Protein AF-A0A1F8SJF1-F1 (afdb_monomer)

pLDDT: mean 80.74, std 13.04, range [51.62, 96.44]

Secondary structure (DSSP, 8-state):
-EE-TTT--EE-TT-SB-TTT-PBPPP-THHHHHHHHTT--TTHHHHHHHHHHHHHHHHHHHHHHT--

Nearest PDB structures (foldseek):
  7r7j-assembly1_A  TM=7.589E-01  e=2.005E-01  Escherichia coli K-12
  7r7j-assembly2_B  TM=7.665E-01  e=3.455E-01  Escherichia coli K-12
  4s1z-assembly1_G  TM=8.109E-01  e=4.036E-01  Bos taurus
  3gj8-assembly2_D  TM=7.785E-01  e=1.199E+00  Rattus norvegicus
  3gj6-assembly1_B  TM=8.008E-01  e=2.609E+00  Rattus norvegicus

Solvent-accessible surface area (backbone atoms only — not comparable to full-atom values): 4364 Å² total; per-residue (Å²): 117,40,64,41,96,86,75,63,50,82,39,60,74,85,52,55,54,41,91,85,81,68,46,76,44,90,72,75,62,75,61,59,62,53,64,70,57,75,74,71,64,88,60,58,66,59,54,53,52,52,52,52,54,53,50,52,52,52,51,52,54,56,59,56,62,76,74,114

Structure (mmCIF, N/CA/C/O backbone):
data_AF-A0A1F8SJF1-F1
#
_entry.id   AF-A0A1F8SJF1-F1
#
loop_
_atom_site.group_PDB
_atom_site.id
_at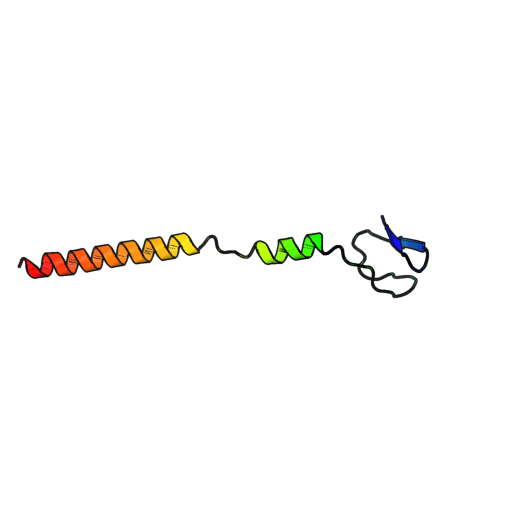om_site.type_symbol
_atom_site.label_atom_id
_atom_site.label_alt_id
_atom_site.label_comp_id
_atom_site.label_asym_id
_atom_site.label_entity_id
_atom_site.label_seq_id
_atom_site.pdbx_PDB_ins_code
_atom_site.Cartn_x
_atom_site.Cartn_y
_atom_site.Cartn_z
_atom_site.occupancy
_atom_site.B_iso_or_equiv
_atom_site.auth_seq_id
_atom_site.auth_comp_id
_atom_site.auth_asym_id
_atom_site.auth_atom_id
_atom_site.pdbx_PDB_model_num
ATOM 1 N N . MET A 1 1 ? 20.566 8.359 -17.532 1.00 77.06 1 MET A N 1
ATOM 2 C CA . MET A 1 1 ? 20.090 8.119 -18.912 1.00 77.06 1 MET A CA 1
ATOM 3 C C . MET A 1 1 ? 20.373 6.664 -19.253 1.00 77.06 1 MET A C 1
ATOM 5 O O . MET A 1 1 ? 21.421 6.169 -18.851 1.00 77.06 1 MET A O 1
ATOM 9 N N . ARG A 1 2 ? 19.476 5.969 -19.961 1.00 85.31 2 ARG A N 1
ATOM 10 C CA . ARG A 1 2 ? 19.633 4.542 -20.317 1.00 85.31 2 ARG A CA 1
ATOM 11 C C . ARG A 1 2 ? 19.719 4.366 -21.829 1.00 85.31 2 ARG A C 1
ATOM 13 O O . ARG A 1 2 ? 19.163 5.165 -22.575 1.00 85.31 2 ARG A O 1
ATOM 20 N N . LYS A 1 3 ? 20.396 3.315 -22.293 1.00 88.12 3 LYS A N 1
ATOM 21 C CA . LYS A 1 3 ? 20.445 2.971 -23.723 1.00 88.12 3 LYS A CA 1
ATOM 22 C C . LYS A 1 3 ? 19.340 1.985 -24.074 1.00 88.12 3 LYS A C 1
ATOM 24 O O . LYS A 1 3 ? 19.006 1.109 -23.275 1.00 88.12 3 LYS A O 1
ATOM 29 N N . CYS A 1 4 ? 18.765 2.112 -25.269 1.00 89.06 4 CYS A N 1
ATOM 30 C CA . CYS A 1 4 ? 17.854 1.090 -25.771 1.00 89.06 4 CYS A CA 1
ATOM 31 C C . CYS A 1 4 ? 18.646 -0.201 -26.023 1.00 89.06 4 CYS A C 1
ATOM 33 O O . CYS A 1 4 ? 19.597 -0.159 -26.800 1.00 89.06 4 CYS A O 1
ATOM 35 N N . PRO A 1 5 ? 18.239 -1.358 -25.477 1.00 85.38 5 PRO A N 1
ATOM 36 C CA . PRO A 1 5 ? 18.936 -2.624 -25.715 1.00 85.38 5 PRO A CA 1
ATOM 37 C C . PRO A 1 5 ? 18.828 -3.115 -27.165 1.00 85.38 5 PRO A C 1
ATOM 39 O O . PRO A 1 5 ? 19.516 -4.052 -27.545 1.00 85.38 5 PRO A O 1
ATOM 42 N N . SER A 1 6 ? 17.943 -2.520 -27.971 1.00 89.31 6 SER A N 1
ATOM 43 C CA . SER A 1 6 ? 17.670 -2.987 -29.329 1.00 89.31 6 SER A CA 1
ATOM 44 C C . SER A 1 6 ? 18.190 -2.079 -30.440 1.00 89.31 6 SER A C 1
ATOM 46 O O . SER A 1 6 ? 18.340 -2.558 -31.558 1.00 89.31 6 SER A O 1
ATOM 48 N N . CYS A 1 7 ? 18.385 -0.787 -30.175 1.00 90.62 7 CYS A N 1
ATOM 49 C CA . CYS A 1 7 ? 18.898 0.165 -31.165 1.00 90.62 7 CYS A CA 1
ATOM 50 C C . C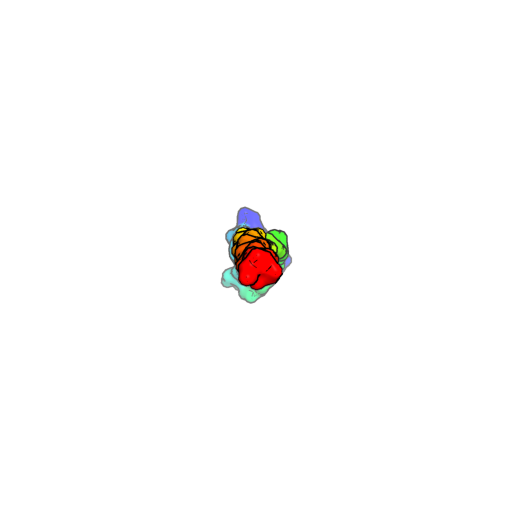YS A 1 7 ? 20.053 1.022 -30.637 1.00 90.62 7 CYS A C 1
ATOM 52 O O . CYS A 1 7 ? 20.625 1.790 -31.393 1.00 90.62 7 CYS A O 1
ATOM 54 N N . GLU A 1 8 ? 20.399 0.896 -29.352 1.00 90.44 8 GLU A N 1
ATOM 55 C CA . GLU A 1 8 ? 21.563 1.530 -28.717 1.00 90.44 8 GLU A CA 1
ATOM 56 C C . GLU A 1 8 ? 21.532 3.067 -28.646 1.00 90.44 8 GLU A C 1
ATOM 58 O O . GLU A 1 8 ? 22.444 3.666 -28.075 1.00 90.44 8 GLU A O 1
ATOM 63 N N . GLN A 1 9 ? 20.458 3.718 -29.114 1.00 90.69 9 GLN A N 1
ATOM 64 C CA . GLN A 1 9 ? 20.215 5.138 -28.843 1.00 90.69 9 GLN A CA 1
ATOM 65 C C . GLN A 1 9 ? 20.058 5.426 -27.348 1.00 90.69 9 GLN A C 1
ATOM 67 O O . GLN A 1 9 ? 19.617 4.581 -26.566 1.00 90.69 9 GLN A O 1
ATOM 72 N N . GLU A 1 10 ? 20.368 6.666 -26.979 1.00 90.12 10 GLU A N 1
ATOM 73 C CA . GLU A 1 10 ? 20.182 7.208 -25.638 1.00 90.12 10 GLU A CA 1
ATOM 74 C C . GLU A 1 10 ? 18.721 7.597 -25.389 1.00 90.12 10 GLU A C 1
ATOM 76 O O . GLU A 1 10 ? 18.066 8.219 -26.230 1.00 90.12 10 GLU A O 1
ATOM 81 N N . LEU A 1 11 ? 18.207 7.229 -24.215 1.00 89.25 11 LEU A N 1
ATOM 82 C CA . LEU A 1 11 ? 16.859 7.543 -23.760 1.00 89.25 11 LEU A CA 1
ATOM 83 C C . LEU A 1 11 ? 16.848 8.020 -22.311 1.00 89.25 11 LEU A C 1
ATOM 85 O O . LEU A 1 11 ? 17.739 7.737 -21.504 1.00 89.25 11 LEU A O 1
ATOM 89 N N . GLN A 1 12 ? 15.768 8.720 -21.979 1.00 85.06 12 GLN A N 1
ATOM 90 C CA . GLN A 1 12 ? 15.436 9.056 -20.602 1.00 85.06 12 GLN A CA 1
ATOM 91 C C . GLN A 1 12 ? 15.153 7.773 -19.812 1.00 85.06 12 GLN A C 1
ATOM 93 O O . GLN A 1 12 ? 14.623 6.805 -20.358 1.00 85.06 12 GLN A O 1
ATOM 98 N N . GLU A 1 13 ? 15.533 7.757 -18.535 1.00 82.31 13 GLU A N 1
ATOM 99 C CA . GLU A 1 13 ? 15.343 6.590 -17.656 1.00 82.31 13 GLU A CA 1
ATOM 100 C C . GLU A 1 13 ? 13.863 6.223 -17.501 1.00 82.31 13 GLU A C 1
ATOM 102 O O . GLU A 1 13 ? 13.525 5.045 -17.437 1.00 82.31 13 GLU A O 1
ATOM 107 N N . GLU A 1 14 ? 13.002 7.234 -17.585 1.00 82.25 14 GLU A N 1
ATOM 108 C CA . GLU A 1 14 ? 11.543 7.163 -17.494 1.00 82.25 14 GLU A CA 1
ATOM 109 C C . GLU A 1 14 ? 10.860 6.742 -18.812 1.00 82.25 14 GLU A C 1
ATOM 111 O O . GLU A 1 14 ? 9.639 6.590 -18.873 1.00 82.25 14 GLU A O 1
ATOM 116 N N . ALA A 1 15 ? 11.611 6.583 -19.909 1.00 81.31 15 ALA A N 1
ATOM 117 C CA . ALA A 1 15 ? 11.023 6.242 -21.199 1.00 81.31 15 ALA A CA 1
ATOM 118 C C . ALA A 1 15 ? 10.539 4.781 -21.211 1.00 81.31 15 ALA A C 1
ATOM 120 O O . ALA A 1 15 ? 11.337 3.849 -21.182 1.00 81.31 15 ALA A O 1
ATOM 121 N N . LEU A 1 16 ? 9.224 4.587 -21.339 1.00 85.31 16 LEU A N 1
ATOM 122 C CA . LEU A 1 16 ? 8.600 3.263 -21.487 1.00 85.31 16 LEU A CA 1
ATOM 123 C C . LEU A 1 16 ? 8.709 2.711 -22.915 1.00 85.31 16 LEU A C 1
ATOM 125 O O . LEU A 1 16 ? 8.643 1.505 -23.137 1.00 85.31 16 LEU A O 1
ATOM 129 N N . VAL A 1 17 ? 8.862 3.592 -23.906 1.00 88.88 17 VAL A N 1
ATOM 130 C CA . VAL A 1 17 ? 8.920 3.229 -25.327 1.00 88.88 17 VAL A CA 1
ATOM 131 C C . VAL A 1 17 ? 10.049 3.986 -26.004 1.00 88.88 17 VAL A C 1
ATOM 133 O O . VAL A 1 17 ? 10.216 5.195 -25.819 1.00 88.88 17 VAL A O 1
ATOM 136 N N . CYS A 1 18 ? 10.822 3.280 -26.826 1.00 90.19 18 CYS A N 1
ATOM 137 C CA . CYS A 1 18 ? 11.865 3.908 -27.614 1.00 90.19 18 CYS A CA 1
ATOM 138 C C . CYS A 1 18 ? 11.279 4.719 -28.772 1.00 90.19 18 CYS A C 1
ATOM 140 O O . CYS A 1 18 ? 10.637 4.165 -29.657 1.00 90.19 18 CYS A O 1
ATOM 142 N N . ARG A 1 19 ? 11.567 6.025 -28.818 1.00 87.62 19 ARG A N 1
ATOM 143 C CA . ARG A 1 19 ? 11.121 6.915 -29.908 1.00 87.62 19 ARG A CA 1
ATOM 144 C C . ARG A 1 19 ? 11.768 6.607 -31.262 1.00 87.62 19 ARG A C 1
ATOM 146 O O . ARG A 1 19 ? 11.234 7.016 -32.283 1.00 87.62 19 ARG A O 1
ATOM 153 N N . PHE A 1 20 ? 12.906 5.912 -31.264 1.00 91.19 20 PHE A N 1
ATOM 154 C CA . PHE A 1 20 ? 13.659 5.599 -32.479 1.00 91.19 20 PHE A CA 1
ATOM 155 C C . PHE A 1 20 ? 13.241 4.262 -33.093 1.00 91.19 20 PHE A C 1
ATOM 157 O O . PHE A 1 20 ? 12.982 4.197 -34.288 1.00 91.19 20 PHE A O 1
ATOM 164 N N . CYS A 1 21 ? 13.154 3.197 -32.288 1.00 91.94 21 CYS A N 1
ATOM 165 C CA . CYS A 1 21 ? 12.812 1.859 -32.785 1.00 91.94 21 CYS A CA 1
ATOM 166 C C . CYS A 1 21 ? 11.377 1.408 -32.474 1.00 91.94 21 CYS A C 1
ATOM 168 O O . CYS A 1 21 ? 10.969 0.346 -32.936 1.00 91.94 21 CYS A O 1
ATOM 170 N N . GLY A 1 22 ? 10.624 2.161 -31.666 1.00 88.94 22 GLY A N 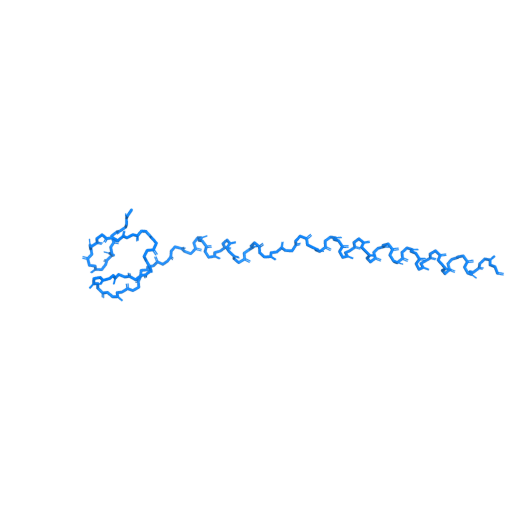1
ATOM 171 C CA . GLY A 1 22 ? 9.232 1.861 -31.320 1.00 88.94 22 GLY A CA 1
ATOM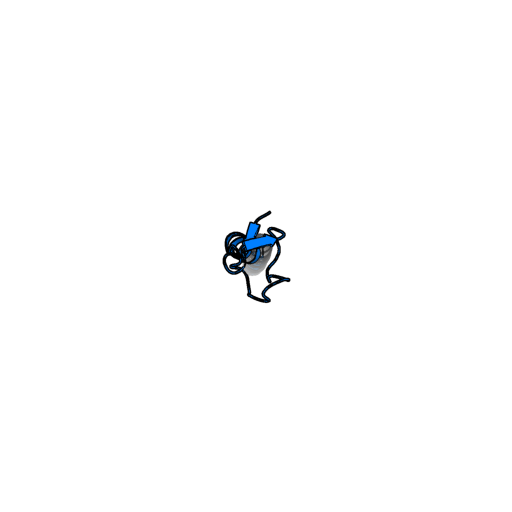 172 C C . GLY A 1 22 ? 9.029 0.688 -30.354 1.00 88.94 22 GLY A C 1
ATOM 173 O O . GLY A 1 22 ? 7.888 0.344 -30.057 1.00 88.94 22 GLY A O 1
ATOM 174 N N . ARG A 1 23 ? 10.098 0.055 -29.851 1.00 87.88 23 ARG A N 1
ATOM 175 C CA . ARG A 1 23 ? 9.976 -1.071 -28.910 1.00 87.88 23 ARG A CA 1
ATOM 176 C C . ARG A 1 23 ? 9.706 -0.594 -27.490 1.00 87.88 23 ARG A C 1
ATOM 178 O O . ARG A 1 23 ? 10.231 0.436 -27.059 1.00 87.88 23 ARG A O 1
ATOM 185 N N .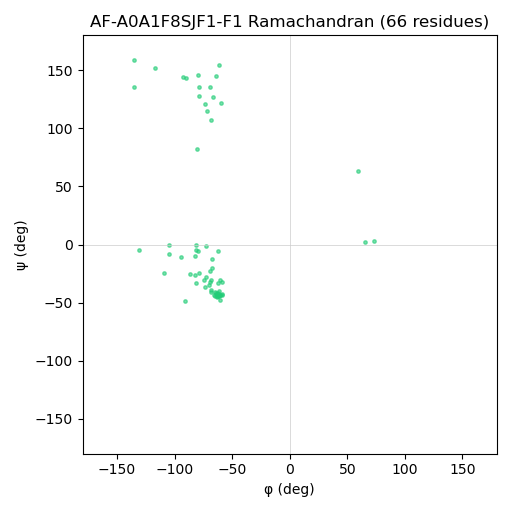 GLN A 1 24 ? 8.922 -1.389 -26.766 1.00 86.69 24 GLN A N 1
ATOM 186 C CA . GLN A 1 24 ? 8.712 -1.213 -25.335 1.00 86.69 24 GLN A CA 1
ATOM 187 C C . GLN A 1 24 ? 9.997 -1.557 -24.584 1.00 86.69 24 GLN A C 1
ATOM 189 O O . GLN A 1 24 ? 10.689 -2.529 -24.898 1.00 86.69 24 GLN A O 1
ATOM 194 N N . LEU A 1 25 ? 10.333 -0.709 -23.627 1.00 85.25 25 LEU A N 1
ATOM 195 C CA . LEU A 1 25 ? 11.472 -0.865 -22.746 1.00 85.25 25 LEU A CA 1
ATOM 196 C C . LEU A 1 25 ? 11.020 -1.642 -21.504 1.00 85.25 25 LEU A C 1
ATOM 198 O O . LEU A 1 25 ? 9.895 -1.434 -21.052 1.00 85.25 25 LEU A O 1
ATOM 202 N N . PRO A 1 26 ? 11.865 -2.531 -20.949 1.00 76.62 26 PRO A N 1
ATOM 203 C CA . PRO A 1 26 ? 11.545 -3.184 -19.689 1.00 76.62 26 PRO A CA 1
ATOM 204 C C . PRO A 1 26 ? 11.368 -2.098 -18.625 1.00 76.62 26 PRO A C 1
ATOM 206 O O . PRO A 1 26 ? 12.258 -1.254 -18.442 1.00 76.62 26 PRO A O 1
ATOM 209 N N . VAL A 1 27 ? 10.183 -2.076 -18.021 1.00 72.12 27 VAL A N 1
ATOM 210 C CA . VAL A 1 27 ? 9.847 -1.209 -16.892 1.00 72.12 27 VAL A CA 1
ATOM 211 C C . VAL A 1 27 ? 10.460 -1.863 -15.665 1.00 72.12 27 VAL A C 1
ATOM 213 O O . VAL A 1 27 ? 10.265 -3.057 -15.458 1.00 72.12 27 VAL A O 1
ATOM 216 N N . ASP A 1 28 ? 11.240 -1.117 -14.889 1.00 68.25 28 ASP A N 1
ATOM 217 C CA . ASP A 1 28 ? 11.717 -1.618 -13.605 1.00 68.25 28 ASP A CA 1
ATOM 218 C C . ASP A 1 28 ? 10.509 -1.716 -12.662 1.00 68.25 28 ASP A C 1
ATOM 220 O O . ASP A 1 28 ? 9.956 -0.717 -12.203 1.00 68.25 28 ASP A O 1
ATOM 224 N N . ASP A 1 29 ? 10.076 -2.948 -12.393 1.00 61.88 29 ASP A N 1
ATOM 225 C CA . ASP A 1 29 ? 8.911 -3.287 -11.562 1.00 61.88 29 ASP A CA 1
ATOM 226 C C . ASP A 1 29 ? 9.040 -2.828 -10.091 1.00 61.88 29 ASP A C 1
ATOM 228 O O . ASP A 1 29 ? 8.092 -2.941 -9.306 1.00 61.88 29 ASP A O 1
ATOM 232 N N . GLY A 1 30 ? 10.202 -2.287 -9.707 1.00 60.91 30 GLY A N 1
ATOM 233 C CA . GLY A 1 30 ? 10.492 -1.787 -8.363 1.00 60.91 30 GLY A CA 1
ATOM 234 C C . GLY A 1 30 ? 9.547 -0.672 -7.907 1.00 60.91 30 GLY A C 1
ATOM 235 O O . GLY A 1 30 ? 9.176 -0.624 -6.733 1.00 60.91 30 GLY A O 1
ATOM 236 N N . ASP A 1 31 ? 9.069 0.161 -8.833 1.00 57.16 31 ASP A N 1
ATOM 237 C CA . ASP A 1 31 ? 8.155 1.260 -8.507 1.00 57.16 31 ASP A CA 1
ATOM 238 C C . ASP A 1 31 ? 6.683 0.827 -8.495 1.00 57.16 31 ASP A C 1
ATOM 240 O O . ASP A 1 31 ? 5.874 1.395 -7.759 1.00 57.16 31 ASP A O 1
ATOM 244 N N . ILE A 1 32 ? 6.329 -0.234 -9.229 1.00 63.38 32 ILE A N 1
ATOM 245 C CA . ILE A 1 32 ? 4.953 -0.751 -9.295 1.00 63.38 32 ILE A CA 1
ATOM 246 C C . ILE A 1 32 ? 4.580 -1.473 -7.995 1.00 63.38 32 ILE A C 1
ATOM 248 O O . ILE A 1 32 ? 3.462 -1.332 -7.489 1.00 63.38 32 ILE A O 1
ATOM 252 N N . ALA A 1 33 ? 5.532 -2.188 -7.394 1.00 61.34 33 ALA A N 1
ATOM 253 C CA . ALA A 1 33 ? 5.311 -2.844 -6.110 1.00 61.34 33 ALA A CA 1
ATOM 254 C C . ALA A 1 33 ? 4.997 -1.837 -4.984 1.00 61.34 33 ALA A C 1
ATOM 256 O O . ALA A 1 33 ? 4.195 -2.132 -4.097 1.00 61.34 33 ALA A O 1
ATOM 257 N N . THR A 1 34 ? 5.565 -0.627 -5.025 1.00 59.88 34 THR A N 1
ATOM 258 C CA . THR A 1 34 ? 5.373 0.365 -3.952 1.00 59.88 34 THR A CA 1
ATOM 259 C C . THR A 1 34 ? 4.060 1.148 -4.062 1.00 59.88 34 THR A C 1
ATOM 261 O O . THR A 1 34 ? 3.446 1.450 -3.032 1.00 59.88 34 THR A O 1
ATOM 264 N N . ILE A 1 35 ? 3.565 1.428 -5.274 1.00 62.22 35 ILE A N 1
ATOM 265 C CA . ILE A 1 35 ? 2.280 2.129 -5.477 1.00 62.22 35 ILE A CA 1
ATOM 266 C C . ILE A 1 35 ? 1.066 1.284 -5.082 1.00 62.22 35 ILE A C 1
ATOM 268 O O . ILE A 1 35 ? 0.089 1.825 -4.565 1.00 62.22 35 ILE A O 1
ATOM 272 N N . VAL A 1 36 ? 1.132 -0.040 -5.234 1.00 60.53 36 VAL A N 1
ATOM 273 C CA . VAL A 1 36 ? 0.037 -0.934 -4.817 1.00 60.53 36 VAL A CA 1
ATOM 274 C C . VAL A 1 36 ? -0.045 -1.049 -3.288 1.00 60.53 36 VAL A C 1
ATOM 276 O O . VAL A 1 36 ? -1.128 -1.221 -2.729 1.00 60.53 36 VAL A O 1
ATOM 279 N N . MET A 1 37 ? 1.073 -0.883 -2.577 1.00 59.44 37 MET A N 1
ATOM 280 C CA . MET A 1 37 ? 1.120 -1.077 -1.123 1.00 59.44 37 MET A CA 1
ATOM 281 C C . MET A 1 37 ? 0.645 0.134 -0.301 1.00 59.44 37 MET A C 1
ATOM 283 O O . MET A 1 37 ? 0.154 -0.043 0.814 1.00 59.44 37 MET A O 1
ATOM 287 N N . LYS A 1 38 ? 0.731 1.369 -0.814 1.00 51.62 38 LYS A N 1
ATOM 288 C CA . LYS A 1 38 ? 0.467 2.584 -0.007 1.00 51.62 38 LYS A CA 1
ATOM 289 C C . LYS A 1 38 ? -1.013 2.934 0.208 1.00 51.62 38 LYS A C 1
ATOM 291 O O . LYS A 1 38 ? -1.318 3.825 0.996 1.00 51.62 38 LYS A O 1
ATOM 296 N N . VAL A 1 39 ? -1.941 2.212 -0.423 1.00 61.03 39 VAL A N 1
ATOM 297 C CA . VAL A 1 39 ? -3.397 2.370 -0.212 1.00 61.03 39 VAL A CA 1
ATOM 298 C C . VAL A 1 39 ? -3.888 1.625 1.049 1.00 61.03 39 VAL A C 1
ATOM 300 O O . VAL A 1 39 ? -5.059 1.698 1.426 1.00 61.03 39 VAL A O 1
ATOM 303 N N . GLN A 1 40 ? -3.006 0.942 1.785 1.00 60.47 40 GLN A N 1
ATOM 304 C CA . GLN A 1 40 ? -3.369 0.197 2.995 1.00 60.47 40 GLN A CA 1
ATOM 305 C C . GLN A 1 40 ? -3.503 1.080 4.256 1.00 60.47 40 GLN A C 1
ATOM 307 O O . GLN A 1 40 ? -2.640 1.155 5.121 1.00 60.47 40 GLN A O 1
ATOM 312 N N . LYS A 1 41 ? -4.687 1.697 4.357 1.00 61.78 41 LYS A N 1
ATOM 313 C CA . LYS A 1 41 ? -5.625 1.587 5.493 1.00 61.78 41 LYS A CA 1
ATOM 314 C C . LYS A 1 41 ? -5.155 2.012 6.901 1.00 61.78 41 LYS A C 1
ATOM 316 O O . LYS A 1 41 ? -5.291 1.254 7.856 1.00 61.78 41 LYS A O 1
ATOM 321 N N . ASN A 1 42 ? -4.819 3.292 7.084 1.00 70.06 42 ASN A N 1
ATOM 322 C CA . ASN A 1 42 ? -4.724 3.906 8.426 1.00 70.06 42 ASN A CA 1
ATOM 323 C C . ASN A 1 42 ? -6.097 4.155 9.112 1.00 70.06 42 ASN A C 1
ATOM 325 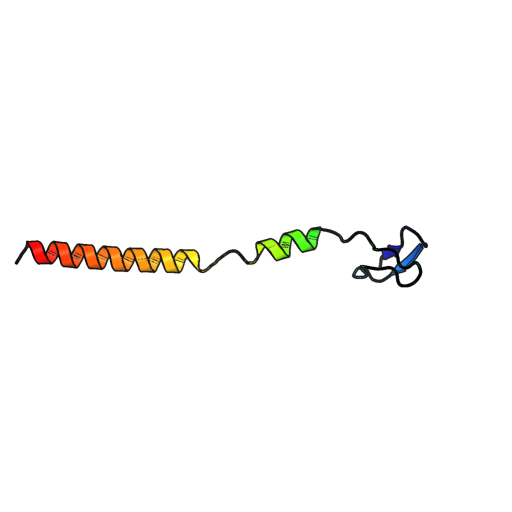O O . ASN A 1 42 ? -6.169 4.668 10.222 1.00 70.06 42 ASN A O 1
ATOM 329 N N . TRP A 1 43 ? -7.222 3.828 8.463 1.00 77.25 43 TRP A N 1
ATOM 330 C CA . TRP A 1 43 ? -8.575 4.065 9.003 1.00 77.25 43 TRP A CA 1
ATOM 331 C C . TRP A 1 43 ? -9.186 2.873 9.748 1.00 77.25 43 TRP A C 1
ATOM 333 O O . TRP A 1 43 ? -10.199 3.020 10.428 1.00 77.25 43 TRP A O 1
ATOM 343 N N . LEU A 1 44 ? -8.569 1.693 9.658 1.00 85.12 44 LEU A N 1
ATOM 344 C CA . LEU A 1 44 ? -9.031 0.503 10.369 1.00 85.12 44 LEU A CA 1
ATOM 345 C C . LEU A 1 44 ? -9.029 0.636 11.912 1.00 85.12 44 LEU A C 1
ATOM 347 O O . LEU A 1 44 ? -10.008 0.193 12.514 1.00 85.12 44 LEU A O 1
ATOM 351 N N . PRO A 1 45 ? -8.031 1.265 12.576 1.00 87.38 45 PRO A N 1
ATOM 352 C CA . PRO A 1 45 ? -8.040 1.371 14.039 1.00 87.38 45 PRO A CA 1
ATOM 353 C C . PRO A 1 45 ? -9.149 2.290 14.571 1.00 87.38 45 PRO A C 1
ATOM 355 O O . PRO A 1 45 ? -9.699 2.024 15.638 1.00 87.38 45 PRO A O 1
ATOM 358 N N . TYR A 1 46 ? -9.542 3.323 13.818 1.00 90.06 46 TYR A N 1
ATOM 359 C CA . TYR A 1 46 ? -10.625 4.228 14.218 1.00 90.06 46 TYR A CA 1
ATOM 360 C C . TYR A 1 46 ? -11.993 3.535 14.216 1.00 90.06 46 TYR A C 1
ATOM 362 O O . TYR A 1 46 ? -12.786 3.739 15.133 1.00 90.06 46 TYR A O 1
ATOM 370 N N . ILE A 1 47 ? -12.253 2.668 13.230 1.00 90.81 47 ILE A N 1
ATOM 371 C CA . ILE A 1 47 ? -13.505 1.898 13.147 1.00 90.81 47 ILE A CA 1
ATOM 372 C C . ILE A 1 47 ? -13.608 0.916 14.323 1.00 90.81 47 ILE A C 1
ATOM 374 O O . ILE A 1 47 ? -14.656 0.825 14.959 1.00 90.81 47 ILE A O 1
ATOM 378 N N . ILE A 1 48 ? -12.511 0.222 14.650 1.00 92.62 48 ILE A N 1
ATOM 379 C CA . ILE A 1 48 ? -12.461 -0.709 15.788 1.00 92.62 48 ILE A CA 1
ATOM 380 C C . ILE A 1 48 ? -12.697 0.042 17.105 1.00 92.62 48 ILE 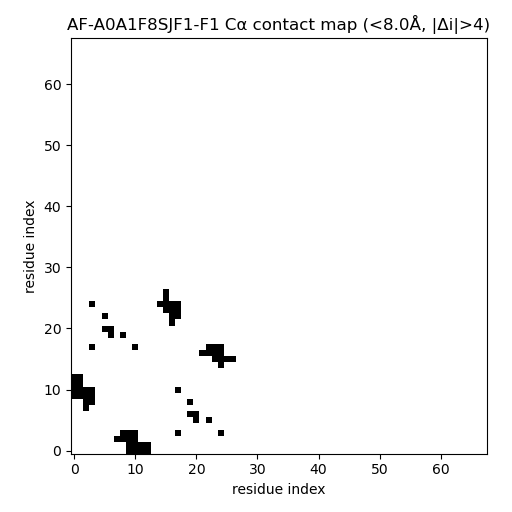A C 1
ATOM 382 O O . ILE A 1 48 ? -13.495 -0.403 17.930 1.00 92.62 48 ILE A O 1
ATOM 386 N N . GLY A 1 49 ? -12.061 1.206 17.281 1.00 94.44 49 GLY A N 1
ATOM 387 C CA . GLY A 1 49 ? -12.271 2.054 18.455 1.00 94.44 49 GLY A CA 1
ATOM 388 C C . GLY A 1 49 ? -13.728 2.493 18.614 1.00 94.44 49 GLY A C 1
ATOM 389 O O . GLY A 1 49 ? -14.281 2.401 19.707 1.00 94.44 49 GLY A O 1
ATOM 390 N N . PHE A 1 50 ? -14.381 2.896 17.521 1.00 94.38 50 PHE A N 1
ATOM 391 C CA . PHE A 1 50 ? -15.786 3.308 17.552 1.00 94.38 50 PHE A CA 1
ATOM 392 C C . PHE A 1 50 ? -16.724 2.160 17.956 1.00 94.38 50 PHE A C 1
ATOM 394 O O . PHE A 1 50 ? -17.575 2.336 18.827 1.00 94.38 50 PHE A O 1
ATOM 401 N N . ILE A 1 51 ? -16.533 0.966 17.384 1.00 95.38 51 ILE A N 1
ATOM 402 C CA . ILE A 1 51 ? -17.343 -0.220 17.711 1.00 95.38 51 ILE A CA 1
ATOM 403 C C . ILE A 1 51 ? -17.180 -0.608 19.187 1.00 95.38 51 ILE A C 1
ATOM 405 O O . ILE A 1 51 ? -18.173 -0.900 19.851 1.00 95.38 51 ILE A O 1
ATOM 409 N N . MET A 1 52 ? -15.955 -0.558 19.722 1.00 94.62 52 MET A N 1
ATOM 410 C CA . MET A 1 52 ? -15.679 -0.871 21.131 1.00 94.62 52 MET A CA 1
ATOM 411 C C . MET A 1 52 ? -16.420 0.072 22.087 1.00 94.62 52 MET A C 1
ATOM 413 O O . MET A 1 52 ? -17.026 -0.387 23.053 1.00 94.62 52 MET A O 1
ATOM 417 N N . VAL A 1 53 ? -16.428 1.378 21.803 1.00 96.44 53 VAL A N 1
ATOM 418 C CA . VAL A 1 53 ? -17.122 2.372 22.641 1.00 96.44 53 VAL A CA 1
ATOM 419 C C . VAL A 1 53 ? -18.636 2.154 22.625 1.00 96.44 53 VAL A C 1
ATOM 421 O O . VAL A 1 53 ? -19.266 2.159 23.683 1.00 96.44 53 VAL A O 1
ATOM 424 N N . VAL A 1 54 ? -19.219 1.914 21.447 1.00 96.12 54 VAL A N 1
ATOM 425 C CA . VAL A 1 54 ? -20.661 1.650 21.314 1.00 96.12 54 VAL A CA 1
ATOM 426 C C . VAL A 1 54 ? -21.048 0.357 22.032 1.00 96.12 54 VA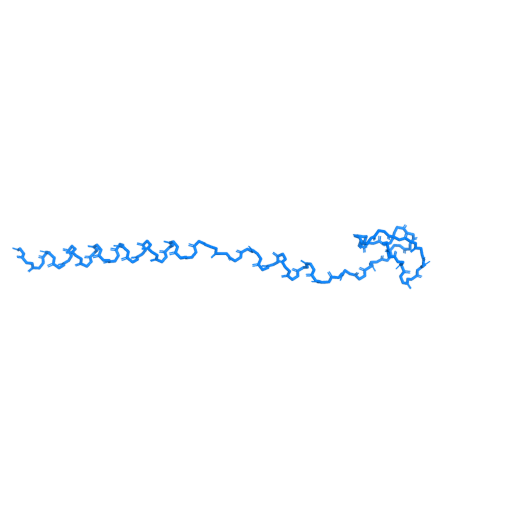L A C 1
ATOM 428 O O . VAL A 1 54 ? -22.049 0.332 22.743 1.00 96.12 54 VAL A O 1
ATOM 431 N N . PHE A 1 55 ? -20.239 -0.698 21.917 1.00 95.00 55 PHE A N 1
ATOM 432 C CA . PHE A 1 55 ? -20.498 -1.968 22.594 1.00 95.00 55 PHE A CA 1
ATOM 433 C C . PHE A 1 55 ? -20.477 -1.820 24.121 1.00 95.00 55 PHE A C 1
ATOM 435 O O . PHE A 1 55 ? -21.390 -2.293 24.794 1.00 95.00 55 PHE A O 1
ATOM 442 N N . ILE A 1 56 ? -19.496 -1.096 24.671 1.00 95.19 56 ILE A N 1
ATOM 443 C CA . ILE A 1 56 ? -19.425 -0.803 26.111 1.00 95.19 56 ILE A CA 1
ATOM 444 C C . ILE A 1 56 ? -20.648 0.002 26.563 1.00 95.19 56 ILE A C 1
ATOM 446 O O . ILE A 1 56 ? -21.248 -0.329 27.583 1.00 95.19 56 ILE A O 1
ATOM 450 N N . ALA A 1 57 ? -21.059 1.020 25.804 1.00 94.81 57 ALA A N 1
ATOM 451 C CA . ALA A 1 57 ? -22.248 1.807 26.125 1.00 94.81 57 ALA A CA 1
ATOM 452 C C . ALA A 1 57 ? -23.520 0.943 26.141 1.00 94.81 57 ALA A C 1
ATOM 454 O O . ALA A 1 57 ? -24.309 1.031 27.081 1.00 94.81 57 ALA A O 1
ATOM 455 N N . ILE A 1 58 ? -23.688 0.056 25.153 1.00 93.69 58 ILE A N 1
ATOM 456 C CA . ILE A 1 58 ? -24.813 -0.886 25.097 1.00 93.69 58 ILE A CA 1
ATOM 457 C C . ILE A 1 58 ? -24.793 -1.809 26.318 1.00 93.69 58 ILE A C 1
ATOM 459 O O . ILE A 1 58 ? -25.819 -1.952 26.984 1.00 93.69 58 ILE A O 1
ATOM 463 N N . LEU A 1 59 ? -23.642 -2.391 26.666 1.00 91.81 59 LEU A N 1
ATOM 464 C CA . LEU A 1 59 ? -23.519 -3.231 27.860 1.00 91.81 59 LEU A CA 1
ATOM 465 C C . LEU A 1 59 ? -23.879 -2.465 29.137 1.00 91.81 59 LEU A C 1
ATOM 467 O O . LEU A 1 59 ? -24.618 -2.993 29.961 1.00 91.81 59 LEU A O 1
ATOM 471 N N . LEU A 1 60 ? -23.431 -1.214 29.279 1.00 90.81 60 LEU A N 1
ATOM 472 C CA . LEU A 1 60 ? -23.776 -0.370 30.425 1.00 90.81 60 LEU A CA 1
ATOM 473 C C . LEU A 1 60 ? -25.280 -0.078 30.494 1.00 90.81 60 LEU A C 1
ATOM 475 O O . LEU A 1 60 ? -25.857 -0.171 31.574 1.00 90.81 60 LEU A O 1
ATOM 479 N N . THR A 1 61 ? -25.932 0.227 29.366 1.00 87.81 61 THR A N 1
ATOM 480 C CA . THR A 1 61 ? -27.391 0.455 29.342 1.00 87.81 61 THR A CA 1
ATOM 481 C C . THR A 1 61 ? -28.186 -0.799 29.701 1.00 87.81 61 THR A C 1
ATOM 483 O O . THR A 1 61 ? -29.129 -0.709 30.481 1.00 87.81 61 THR A O 1
ATOM 486 N N . ASN A 1 62 ? -27.778 -1.972 29.206 1.00 85.88 62 ASN A N 1
ATOM 487 C CA . ASN A 1 62 ? -28.427 -3.237 29.556 1.00 85.88 62 ASN A CA 1
ATOM 488 C C . ASN A 1 62 ? -28.185 -3.606 31.029 1.00 85.88 62 ASN A C 1
ATOM 490 O O . ASN A 1 62 ? -29.111 -4.018 31.717 1.00 85.88 62 ASN A O 1
ATOM 494 N N . PHE A 1 63 ? -26.971 -3.391 31.542 1.00 85.44 63 PHE A N 1
ATOM 495 C CA . PHE A 1 63 ? -26.611 -3.709 32.927 1.00 85.44 63 PHE A CA 1
ATOM 496 C C . PHE A 1 63 ? -27.284 -2.787 33.955 1.00 85.44 63 PHE A C 1
ATOM 498 O O . PHE A 1 63 ? -27.634 -3.226 35.047 1.00 85.44 63 PHE A O 1
ATOM 505 N N . LEU A 1 64 ? -27.482 -1.507 33.621 1.00 77.38 64 LEU A N 1
ATOM 506 C CA . LEU A 1 64 ? -28.240 -0.572 34.459 1.00 77.38 64 LEU A CA 1
ATOM 507 C C . LEU A 1 64 ? -29.751 -0.832 34.394 1.00 77.38 64 LEU A C 1
ATOM 509 O O . LEU A 1 64 ? -30.436 -0.614 35.389 1.00 77.38 64 LEU A O 1
ATOM 513 N N . GLY A 1 65 ? -30.253 -1.328 33.259 1.00 67.62 65 GLY A N 1
ATOM 514 C CA . GLY A 1 65 ? -31.657 -1.702 33.083 1.00 67.62 65 GLY A CA 1
ATOM 515 C C . GLY A 1 65 ? -32.088 -2.930 33.887 1.00 67.62 65 GLY A C 1
ATOM 516 O O . GLY A 1 65 ? -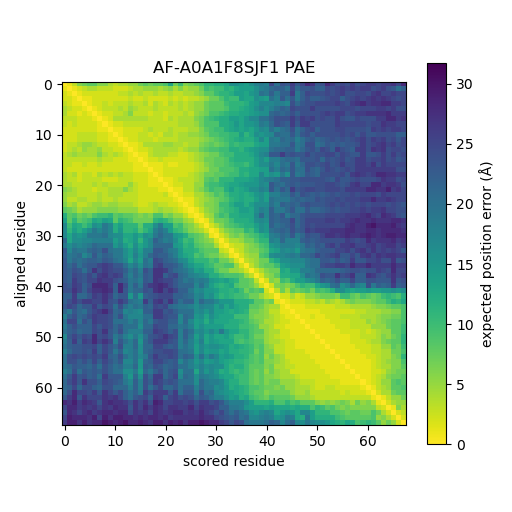33.263 -3.054 34.196 1.00 67.62 65 GLY A O 1
ATOM 517 N N . GLU A 1 66 ? -31.162 -3.810 34.275 1.00 64.06 66 GLU A N 1
ATOM 518 C CA . GLU A 1 66 ? -31.473 -4.975 35.122 1.00 64.06 66 GLU A CA 1
ATOM 519 C C . GLU A 1 66 ? -31.541 -4.629 36.625 1.00 64.06 66 GLU A C 1
ATOM 521 O O . GLU A 1 66 ? -31.943 -5.456 37.442 1.00 64.06 66 GLU A O 1
ATOM 526 N N . LYS A 1 67 ? -31.120 -3.416 37.016 1.00 61.06 67 LYS A N 1
ATOM 527 C CA . LYS A 1 67 ? -31.031 -2.989 38.424 1.00 61.06 67 LYS A CA 1
ATOM 528 C C . LYS A 1 67 ? -32.130 -2.025 38.889 1.00 61.06 67 LYS A C 1
ATOM 530 O O . LYS A 1 67 ? -32.104 -1.651 40.062 1.00 61.06 67 LYS A O 1
ATOM 535 N N . TYR A 1 68 ? -33.059 -1.636 38.019 1.00 56.41 68 TYR A N 1
ATOM 536 C CA . TYR A 1 68 ? -34.222 -0.792 38.328 1.00 56.41 68 TYR A CA 1
ATOM 537 C C . TYR A 1 68 ? -35.519 -1.542 38.041 1.00 56.41 68 TYR A C 1
ATOM 539 O O . TYR A 1 68 ? -36.477 -1.341 38.820 1.00 56.41 68 TYR A O 1
#

Mean predicted aligned error: 14.29 Å

Sequence (68 aa):
MRKCPSCEQELQEEALVCRFCGRQLPVDDGDIATIVMKVQKNWLPYIIGFIMVVFIAILLTNFLGEKY

Radius of gyration: 28.39 Å; Cα contacts (8 Å, |Δi|>4): 35; chains: 1; bounding box: 56×14×71 Å

Foldseek 3Di:
DDADPPPRDDDDPPDQADPPPGDGDDDPCVVVVVVVPPVDDPPVVVVVVVVVVVVVVVVVVVVVVVVD